Protein AF-A0A8H3IZS5-F1 (afdb_monomer_lite)

Structure (mmCIF, N/CA/C/O backbone):
data_AF-A0A8H3IZS5-F1
#
_entry.id   AF-A0A8H3IZS5-F1
#
loop_
_atom_site.group_PDB
_atom_site.id
_atom_site.type_symbol
_atom_site.label_atom_id
_atom_site.label_alt_id
_atom_site.label_comp_id
_atom_site.label_asym_id
_atom_site.label_entity_id
_atom_site.label_seq_id
_atom_site.pdbx_PDB_ins_code
_atom_site.Cartn_x
_atom_site.Cartn_y
_atom_site.Cartn_z
_atom_site.occupancy
_atom_site.B_iso_or_equiv
_atom_site.auth_seq_id
_atom_site.auth_comp_id
_atom_site.auth_asym_id
_atom_site.auth_atom_id
_atom_site.pdbx_PDB_model_num
ATOM 1 N N . MET A 1 1 ? 15.977 13.766 -10.574 1.00 56.75 1 MET A N 1
ATOM 2 C CA . MET A 1 1 ? 14.558 13.463 -10.943 1.00 56.75 1 MET A CA 1
ATOM 3 C C . MET A 1 1 ? 14.227 11.991 -10.712 1.00 56.75 1 MET A C 1
ATOM 5 O O . MET A 1 1 ? 13.197 11.716 -10.112 1.00 56.75 1 MET A O 1
ATOM 9 N N . ALA A 1 2 ? 15.115 11.061 -11.092 1.00 58.19 2 ALA A N 1
ATOM 10 C CA . ALA A 1 2 ? 15.091 9.678 -10.598 1.00 58.19 2 ALA A CA 1
ATOM 11 C C . ALA A 1 2 ? 15.095 9.604 -9.055 1.00 58.19 2 ALA A C 1
ATOM 13 O O . ALA A 1 2 ? 14.408 8.770 -8.477 1.00 58.19 2 ALA A O 1
ATOM 14 N N . ASP A 1 3 ? 15.764 10.554 -8.397 1.00 68.06 3 ASP A N 1
ATOM 15 C CA . ASP A 1 3 ? 15.837 10.663 -6.931 1.00 68.06 3 ASP A CA 1
ATOM 16 C C . ASP A 1 3 ? 14.458 10.809 -6.280 1.00 68.06 3 ASP A C 1
ATOM 18 O O . ASP A 1 3 ? 14.185 10.193 -5.257 1.00 68.06 3 ASP A O 1
ATOM 22 N N . ASN A 1 4 ? 13.543 11.555 -6.906 1.00 68.31 4 ASN A N 1
ATOM 23 C CA . ASN A 1 4 ? 12.194 11.740 -6.370 1.00 68.31 4 ASN A CA 1
ATOM 24 C C . ASN A 1 4 ? 11.413 10.419 -6.390 1.00 68.31 4 ASN A C 1
ATOM 26 O O . ASN A 1 4 ? 10.733 10.088 -5.428 1.00 68.31 4 ASN A O 1
ATOM 30 N N . VAL A 1 5 ? 11.556 9.634 -7.459 1.00 66.38 5 VAL A N 1
ATOM 31 C CA . VAL A 1 5 ? 10.905 8.322 -7.622 1.00 66.38 5 VAL A CA 1
ATOM 32 C C . VAL A 1 5 ? 11.430 7.321 -6.601 1.00 66.38 5 VAL A C 1
ATOM 34 O O . VAL A 1 5 ? 10.656 6.567 -6.008 1.00 66.38 5 VAL A O 1
ATOM 37 N N . ILE A 1 6 ? 12.744 7.335 -6.375 1.00 72.69 6 ILE A N 1
ATOM 38 C CA . ILE A 1 6 ? 13.396 6.502 -5.364 1.00 72.69 6 ILE A CA 1
ATOM 39 C C . ILE A 1 6 ? 12.879 6.892 -3.974 1.00 72.69 6 ILE A C 1
ATOM 41 O O . ILE A 1 6 ? 12.437 6.019 -3.228 1.00 72.69 6 ILE A O 1
ATOM 45 N N . ASN A 1 7 ? 12.813 8.190 -3.666 1.00 75.38 7 ASN A N 1
ATOM 46 C CA . ASN A 1 7 ? 12.296 8.689 -2.390 1.00 75.38 7 ASN A CA 1
ATOM 47 C C . ASN A 1 7 ? 10.829 8.289 -2.151 1.00 75.38 7 ASN A C 1
ATOM 49 O O . ASN A 1 7 ? 10.497 7.816 -1.064 1.00 75.38 7 ASN A O 1
ATOM 53 N N . PHE A 1 8 ? 9.958 8.402 -3.161 1.00 69.69 8 PHE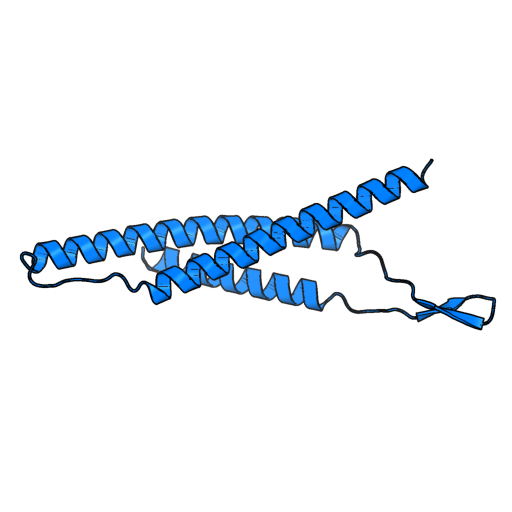 A N 1
ATOM 54 C CA . PHE A 1 8 ? 8.564 7.953 -3.049 1.00 69.69 8 PHE A CA 1
ATOM 55 C C . PHE A 1 8 ? 8.454 6.438 -2.851 1.00 69.69 8 PHE A C 1
ATOM 57 O O . PHE A 1 8 ? 7.646 5.980 -2.047 1.00 69.69 8 PHE A O 1
ATOM 64 N N . SER A 1 9 ? 9.284 5.652 -3.536 1.00 70.44 9 SER A N 1
ATOM 65 C CA . SER A 1 9 ? 9.273 4.187 -3.420 1.00 70.44 9 SER A CA 1
ATOM 66 C C . SER A 1 9 ? 9.723 3.722 -2.033 1.00 70.44 9 SER A C 1
ATOM 68 O O . SER A 1 9 ? 9.101 2.839 -1.445 1.00 70.44 9 SER A O 1
ATOM 70 N N . ILE A 1 10 ? 10.748 4.366 -1.467 1.00 77.31 10 ILE A N 1
ATOM 71 C CA . ILE A 1 10 ? 11.203 4.109 -0.094 1.00 77.31 10 ILE A CA 1
ATOM 72 C C . ILE A 1 10 ? 10.109 4.483 0.913 1.00 77.31 10 ILE A C 1
ATOM 74 O O . ILE A 1 10 ? 9.842 3.710 1.832 1.00 77.31 10 ILE A O 1
ATOM 78 N N . ALA A 1 11 ? 9.433 5.621 0.723 1.00 74.00 11 ALA A N 1
ATOM 79 C CA . ALA A 1 11 ? 8.330 6.034 1.587 1.00 74.00 11 ALA A CA 1
ATOM 80 C C . ALA A 1 11 ? 7.169 5.024 1.570 1.00 74.00 11 ALA A C 1
ATOM 82 O O . ALA A 1 11 ? 6.645 4.686 2.627 1.00 74.00 11 ALA A O 1
ATOM 83 N N . VAL A 1 12 ? 6.804 4.488 0.400 1.00 71.12 12 VAL A N 1
ATOM 84 C CA . VAL A 1 12 ? 5.763 3.451 0.275 1.00 71.12 12 VAL A CA 1
ATOM 85 C C . VAL A 1 12 ? 6.156 2.175 1.019 1.00 71.12 12 VAL A C 1
ATOM 87 O O . VAL A 1 12 ? 5.342 1.642 1.769 1.00 71.12 12 VAL A O 1
ATOM 90 N N . ILE A 1 13 ? 7.400 1.708 0.864 1.00 76.88 13 ILE A N 1
ATOM 91 C CA . ILE A 1 13 ? 7.902 0.520 1.574 1.00 76.88 13 ILE A CA 1
ATOM 92 C C . ILE A 1 13 ? 7.892 0.757 3.091 1.00 76.88 13 ILE A C 1
ATOM 94 O O . ILE A 1 13 ? 7.440 -0.106 3.843 1.00 76.88 13 ILE A O 1
ATOM 98 N N . ALA A 1 14 ? 8.329 1.935 3.544 1.00 78.00 14 ALA A N 1
ATOM 99 C CA . ALA A 1 14 ? 8.312 2.304 4.956 1.00 78.00 14 ALA A CA 1
ATOM 100 C C . ALA A 1 14 ? 6.881 2.354 5.520 1.00 78.00 14 ALA A C 1
ATOM 102 O O . ALA A 1 14 ? 6.624 1.778 6.575 1.00 78.00 14 ALA A O 1
ATOM 103 N N . LEU A 1 15 ? 5.931 2.974 4.810 1.00 69.62 15 LEU A N 1
ATOM 104 C CA . LEU A 1 15 ? 4.527 3.013 5.231 1.00 69.62 15 LEU A CA 1
ATOM 105 C C . LEU A 1 15 ? 3.876 1.625 5.217 1.00 69.62 15 LEU A C 1
ATOM 107 O O . LEU A 1 15 ? 3.093 1.321 6.116 1.00 69.62 15 LEU A O 1
ATOM 111 N N . ALA A 1 16 ? 4.188 0.775 4.236 1.00 74.56 16 ALA A N 1
ATOM 112 C CA . ALA A 1 16 ? 3.701 -0.602 4.195 1.00 74.56 16 ALA A CA 1
ATOM 113 C C . ALA A 1 16 ? 4.222 -1.404 5.394 1.00 74.56 16 ALA A C 1
ATOM 115 O O . ALA A 1 16 ? 3.443 -2.068 6.075 1.00 74.56 16 ALA A O 1
ATOM 116 N N . PHE A 1 17 ? 5.511 -1.271 5.716 1.00 77.69 17 PHE A N 1
ATOM 117 C CA . PHE A 1 17 ? 6.100 -1.898 6.895 1.00 77.69 17 PHE A CA 1
ATOM 118 C C . PHE A 1 17 ? 5.464 -1.386 8.193 1.00 77.69 17 PHE A C 1
ATOM 120 O O . PHE A 1 17 ? 5.081 -2.188 9.038 1.00 77.69 17 PHE A O 1
ATOM 127 N N . ILE A 1 18 ? 5.256 -0.072 8.327 1.00 75.31 18 ILE A N 1
ATOM 128 C CA . ILE A 1 18 ? 4.548 0.523 9.471 1.00 75.31 18 ILE A CA 1
ATOM 129 C C . ILE A 1 18 ? 3.113 -0.008 9.567 1.00 75.31 18 ILE A C 1
ATOM 131 O O . ILE A 1 18 ? 2.658 -0.326 10.659 1.00 75.31 18 ILE A O 1
ATOM 135 N N . THR A 1 19 ? 2.411 -0.157 8.442 1.00 69.38 19 THR A N 1
ATOM 136 C CA . THR A 1 19 ? 1.044 -0.703 8.403 1.00 69.38 19 THR A CA 1
ATOM 137 C C . THR A 1 19 ? 1.022 -2.160 8.862 1.00 69.38 19 THR A C 1
ATOM 139 O O . THR A 1 19 ? 0.164 -2.530 9.658 1.00 69.38 19 THR A O 1
ATOM 142 N N . ILE A 1 20 ? 1.995 -2.971 8.433 1.00 71.94 20 ILE A N 1
ATOM 143 C CA . ILE A 1 20 ? 2.167 -4.353 8.901 1.00 71.94 20 ILE A CA 1
ATOM 144 C C . ILE A 1 20 ? 2.505 -4.383 10.393 1.00 71.94 20 ILE A C 1
ATOM 146 O O . ILE A 1 20 ? 1.947 -5.202 11.110 1.00 71.94 20 ILE A O 1
ATOM 150 N N . LEU A 1 21 ? 3.367 -3.489 10.884 1.00 73.00 21 LEU A N 1
ATOM 151 C CA . LEU A 1 21 ? 3.687 -3.389 12.310 1.00 73.00 21 LEU A CA 1
ATOM 152 C C . LEU A 1 21 ? 2.480 -2.960 13.145 1.00 73.00 21 LEU A C 1
ATOM 154 O O . LEU A 1 21 ? 2.258 -3.530 14.205 1.00 73.00 21 LEU A O 1
ATOM 158 N N . LEU A 1 22 ? 1.675 -2.006 12.672 1.00 64.56 22 LEU A N 1
ATOM 159 C CA . LEU A 1 22 ? 0.401 -1.629 13.291 1.00 64.56 22 LEU A CA 1
ATOM 160 C C . LEU A 1 22 ? -0.554 -2.825 13.325 1.00 64.56 22 LEU A C 1
ATOM 162 O O . LEU A 1 22 ? -1.130 -3.107 14.369 1.00 64.56 22 LEU A O 1
ATOM 166 N N . LEU A 1 23 ? -0.657 -3.563 12.213 1.00 64.12 23 LEU A N 1
ATOM 167 C CA . LEU A 1 23 ? -1.453 -4.787 12.116 1.00 64.12 23 LEU A CA 1
ATOM 168 C C . LEU A 1 23 ? -0.939 -5.902 13.050 1.00 64.12 23 LEU A C 1
ATOM 170 O O . LEU A 1 23 ? -1.727 -6.620 13.654 1.00 64.12 23 LEU A O 1
ATOM 174 N N . ALA A 1 24 ? 0.377 -6.022 13.211 1.00 67.56 24 ALA A N 1
ATOM 175 C CA . ALA A 1 24 ? 1.023 -6.964 14.124 1.00 67.56 24 ALA A CA 1
ATOM 176 C C . ALA A 1 24 ? 0.949 -6.515 15.593 1.00 67.56 24 ALA A C 1
ATOM 178 O O . ALA A 1 24 ? 1.004 -7.353 16.487 1.00 67.56 24 ALA A O 1
ATOM 179 N N . THR A 1 25 ? 0.777 -5.211 15.842 1.00 61.72 25 THR A N 1
ATOM 180 C CA . THR A 1 25 ? 0.495 -4.623 17.165 1.00 61.72 25 THR A CA 1
ATOM 181 C C . THR A 1 25 ? -0.979 -4.792 17.554 1.00 61.72 25 THR A C 1
ATOM 183 O O . THR A 1 25 ? -1.399 -4.305 18.598 1.00 61.72 25 THR A O 1
ATOM 186 N N . PHE A 1 26 ? -1.758 -5.561 16.785 1.00 57.31 26 PHE A N 1
ATOM 187 C CA . PHE A 1 26 ? -2.978 -6.191 17.284 1.00 57.31 26 PHE A CA 1
ATOM 188 C C . PHE A 1 26 ? -2.722 -7.621 17.821 1.00 57.31 26 PHE A C 1
ATOM 190 O O . PHE A 1 26 ? -3.299 -8.572 17.286 1.00 57.31 26 PHE A O 1
ATOM 197 N N . PRO A 1 27 ? -1.929 -7.847 18.892 1.00 52.69 27 PRO A N 1
ATOM 198 C CA . PRO A 1 27 ? -2.290 -8.848 19.876 1.00 52.69 27 PRO A CA 1
ATOM 199 C C . PRO A 1 27 ? 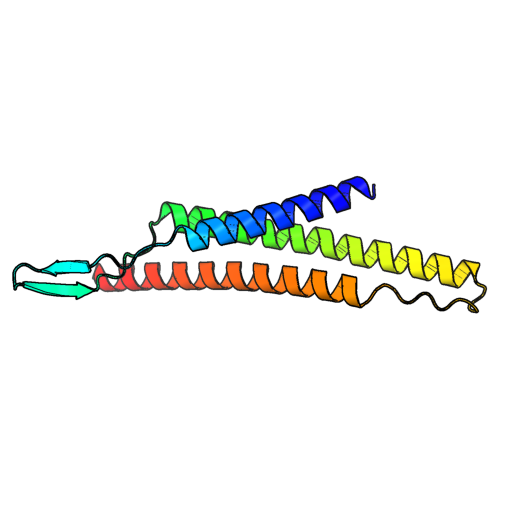-3.224 -8.179 20.915 1.00 52.69 27 PRO A C 1
ATOM 201 O O . PRO A 1 27 ? -3.146 -6.988 21.179 1.00 52.69 27 PRO A O 1
ATOM 204 N N . GLY A 1 28 ? -4.149 -8.866 21.554 1.00 46.56 28 GLY A N 1
ATOM 205 C CA . GLY A 1 28 ? -4.240 -10.296 21.688 1.00 46.56 28 GLY A CA 1
ATOM 206 C C . GLY A 1 28 ? -5.662 -10.709 21.990 1.00 46.56 28 GLY A C 1
ATOM 207 O O . GLY A 1 28 ? -6.530 -9.911 22.333 1.00 46.56 28 GLY A O 1
ATOM 208 N N . TRP A 1 29 ? -5.864 -12.001 21.836 1.00 45.62 29 TRP A N 1
ATOM 209 C CA . TRP A 1 29 ? -6.944 -12.716 22.470 1.00 45.62 29 TRP A CA 1
ATOM 210 C C . TRP A 1 29 ? -6.707 -12.500 23.968 1.00 45.62 29 TRP A C 1
ATOM 212 O O . TRP A 1 29 ? -5.648 -12.876 24.473 1.00 45.62 29 TRP A O 1
ATOM 222 N N . HIS A 1 30 ? -7.576 -11.740 24.631 1.00 49.28 30 HIS A N 1
ATOM 223 C CA . HIS A 1 30 ? -7.524 -11.597 26.080 1.00 49.28 30 HIS A CA 1
ATOM 224 C C . HIS A 1 30 ? -8.631 -12.491 26.621 1.00 49.28 30 HIS A C 1
ATOM 226 O O . HIS A 1 30 ? -9.812 -12.232 26.398 1.00 49.28 30 HIS A O 1
ATOM 232 N N . GLU A 1 31 ? -8.231 -13.595 27.241 1.00 46.03 31 GLU A N 1
ATOM 233 C CA . GLU A 1 31 ? -9.134 -14.406 28.046 1.00 46.03 31 GLU A CA 1
ATOM 234 C C . GLU A 1 31 ? -9.449 -13.594 29.305 1.00 46.03 31 GLU A C 1
ATOM 236 O O . GLU A 1 31 ? -8.559 -13.326 30.113 1.00 46.03 31 GLU A O 1
ATOM 241 N N . GLU A 1 32 ? -10.700 -13.160 29.458 1.00 48.66 32 GLU A N 1
ATOM 242 C CA . GLU A 1 32 ? -11.195 -12.691 30.749 1.00 48.66 32 GLU A CA 1
ATOM 243 C C . GLU A 1 32 ? -12.093 -13.774 31.349 1.00 48.66 32 GLU A C 1
ATOM 245 O O . GLU A 1 32 ? -12.985 -14.327 30.698 1.00 48.66 32 GLU A O 1
ATOM 250 N N . GLN A 1 33 ? -11.830 -14.103 32.612 1.00 45.38 33 GLN A N 1
ATOM 251 C CA . GLN A 1 33 ? -12.606 -15.078 33.362 1.00 45.38 33 GLN A CA 1
ATOM 252 C C . GLN A 1 33 ? -13.891 -14.406 33.863 1.00 45.38 33 GLN A C 1
ATOM 254 O O . GLN A 1 33 ? -13.837 -13.440 34.622 1.00 45.38 33 GLN A O 1
ATOM 259 N N . ASN A 1 34 ? -15.052 -14.900 33.429 1.00 47.44 34 ASN A N 1
ATOM 260 C CA . ASN A 1 34 ? -16.351 -14.405 33.893 1.00 47.44 34 ASN A CA 1
ATOM 261 C C . ASN A 1 34 ? -16.589 -14.797 35.370 1.00 47.44 34 ASN A C 1
ATOM 263 O O . ASN A 1 34 ? -16.048 -15.799 35.840 1.00 47.44 34 ASN A O 1
ATOM 267 N N . ASP A 1 35 ? -17.486 -14.098 36.073 1.00 52.94 35 ASP A N 1
ATOM 268 C CA . ASP A 1 35 ? -17.899 -14.350 37.473 1.00 52.94 35 ASP A CA 1
ATOM 269 C C . ASP A 1 35 ? -18.435 -15.781 37.726 1.00 52.94 35 ASP A C 1
ATOM 271 O O . ASP A 1 35 ? -18.590 -16.212 38.866 1.00 52.94 35 ASP A O 1
ATOM 275 N N . SER A 1 36 ? -18.717 -16.547 36.664 1.00 54.16 36 SER A N 1
ATOM 276 C CA . SER A 1 36 ? -19.117 -17.965 36.714 1.00 54.16 36 SER A CA 1
ATOM 277 C C . SER A 1 36 ? -17.956 -18.961 36.543 1.00 54.16 36 SER A C 1
ATOM 279 O O . SER A 1 36 ? -18.198 -20.165 36.479 1.00 54.16 36 SER A O 1
ATOM 281 N N . GLY A 1 37 ? -16.707 -18.492 36.451 1.00 52.84 37 GLY A N 1
ATOM 282 C CA . GLY A 1 37 ? -15.522 -19.342 36.281 1.00 52.84 37 GLY A CA 1
ATOM 283 C C . GLY A 1 37 ? -15.364 -19.960 34.886 1.00 52.84 37 GLY A C 1
ATOM 284 O O . GLY A 1 37 ? -14.561 -20.874 34.723 1.00 52.84 37 GLY A O 1
ATOM 285 N N . SER A 1 38 ? -16.120 -19.492 33.885 1.00 49.88 38 SER A N 1
ATOM 286 C CA . SER A 1 38 ? -15.930 -19.880 32.483 1.00 49.88 38 SER A CA 1
ATOM 287 C C . SER A 1 38 ? -15.025 -18.876 31.778 1.00 49.88 38 SER A C 1
ATOM 289 O O . SER A 1 38 ? -15.311 -17.674 31.822 1.00 49.88 38 SER A O 1
ATOM 291 N N . ASP A 1 39 ? -14.000 -19.366 31.086 1.00 48.00 39 ASP A N 1
ATOM 292 C CA . ASP A 1 39 ? -13.170 -18.547 30.205 1.00 48.00 39 ASP A CA 1
ATOM 293 C C . ASP A 1 39 ? -14.042 -18.043 29.051 1.00 48.00 39 ASP A C 1
ATOM 295 O O . ASP A 1 39 ? -14.559 -18.826 28.248 1.00 48.00 39 ASP A O 1
ATOM 299 N N . VAL A 1 40 ? -14.284 -16.731 29.016 1.00 54.38 40 VAL A N 1
ATOM 300 C CA . VAL A 1 40 ? -14.995 -16.096 27.910 1.00 54.38 40 VAL A CA 1
ATOM 301 C C . VAL A 1 40 ? -13.945 -15.454 27.023 1.00 54.38 40 VAL A C 1
ATOM 303 O O . VAL A 1 40 ? -13.208 -14.557 27.424 1.00 54.38 40 VAL A O 1
ATOM 306 N N . GLU A 1 41 ? -13.876 -15.940 25.792 1.00 51.25 41 GLU A N 1
ATOM 307 C CA . GLU A 1 41 ? -12.992 -15.411 24.767 1.00 51.25 41 GLU A CA 1
ATOM 308 C C . GLU A 1 41 ? -13.538 -14.065 24.274 1.00 51.25 41 GLU A C 1
ATOM 310 O O . GLU A 1 41 ? -14.388 -13.990 23.381 1.00 51.25 41 GLU A O 1
ATOM 315 N N . ILE A 1 42 ? -13.085 -12.973 24.890 1.00 53.69 42 ILE A N 1
ATOM 316 C CA . ILE A 1 42 ? -13.472 -11.627 24.475 1.00 53.69 42 ILE A CA 1
ATOM 317 C C . ILE A 1 42 ? -12.493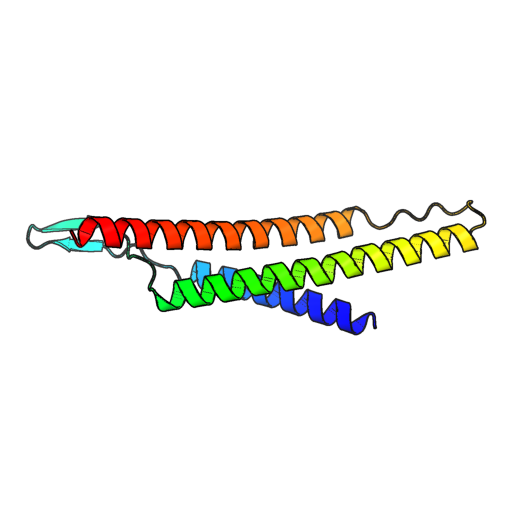 -11.188 23.394 1.00 53.69 42 ILE A C 1
ATOM 319 O O . ILE A 1 42 ? -11.332 -10.883 23.651 1.00 53.69 42 ILE A O 1
ATOM 323 N N . LYS A 1 43 ? -12.965 -11.145 22.148 1.00 53.56 43 LYS A N 1
ATOM 324 C CA . LYS A 1 43 ? -12.209 -10.562 21.039 1.00 53.56 43 LYS A CA 1
ATOM 325 C C . LYS A 1 43 ? -12.212 -9.037 21.221 1.00 53.56 43 LYS A C 1
ATOM 327 O O . LYS A 1 43 ? -13.269 -8.433 21.026 1.00 53.56 43 LYS A O 1
ATOM 332 N N . PRO A 1 44 ? -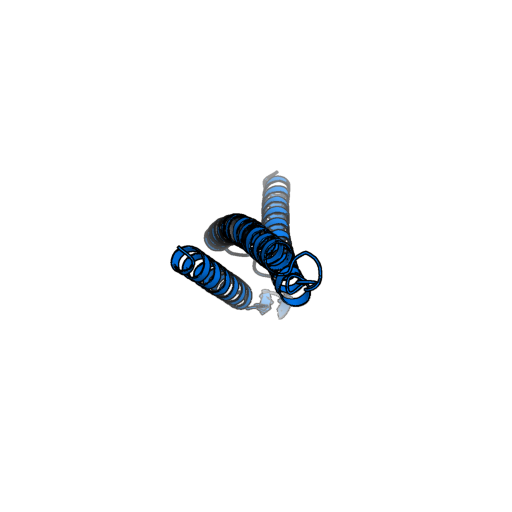11.094 -8.389 21.603 1.00 55.44 44 PRO A N 1
ATOM 333 C CA . PRO A 1 44 ? -11.112 -6.954 21.840 1.00 55.44 44 PRO A CA 1
ATOM 334 C C . PRO A 1 44 ? -11.426 -6.236 20.529 1.00 55.44 44 PRO A C 1
ATOM 336 O O . PRO A 1 44 ? -10.766 -6.448 19.507 1.00 55.44 44 PRO A O 1
ATOM 339 N N . PHE A 1 45 ? -12.452 -5.385 20.548 1.00 52.38 45 PHE A N 1
ATOM 340 C CA . PHE A 1 45 ? -12.703 -4.493 19.426 1.00 52.38 45 PHE A CA 1
ATOM 341 C C . PHE A 1 45 ? -11.500 -3.557 19.272 1.00 52.38 45 PHE A C 1
ATOM 343 O O . PHE A 1 45 ? -11.039 -2.983 20.264 1.00 52.38 45 PHE A O 1
ATOM 350 N N . PRO A 1 46 ? -10.965 -3.402 18.049 1.00 55.53 46 PRO A N 1
ATOM 351 C CA . PRO A 1 46 ? -9.809 -2.554 17.826 1.00 55.53 46 PRO A CA 1
ATOM 352 C C . PRO A 1 46 ? -10.102 -1.128 18.314 1.00 55.53 46 PRO A C 1
ATOM 354 O O . PRO A 1 46 ? -11.188 -0.584 18.104 1.00 55.53 46 PRO A O 1
ATOM 357 N N . SER A 1 47 ? -9.148 -0.521 19.020 1.00 58.19 47 SER A N 1
ATOM 358 C CA . SER A 1 47 ? -9.343 0.792 19.633 1.00 58.19 47 SER A CA 1
ATOM 359 C C . SER A 1 47 ? -9.629 1.850 18.558 1.00 58.19 47 SER A C 1
ATOM 361 O O . SER A 1 47 ? -8.882 2.004 17.588 1.00 58.19 47 SER A O 1
ATOM 363 N N . ARG A 1 48 ? -10.730 2.604 18.726 1.00 66.38 48 ARG A N 1
ATOM 364 C CA . ARG A 1 48 ? -11.225 3.603 17.753 1.00 66.38 48 ARG A CA 1
ATOM 365 C C . ARG A 1 48 ? -10.132 4.522 17.162 1.00 66.38 48 ARG A C 1
ATOM 367 O O . ARG A 1 48 ? -10.117 4.668 15.940 1.00 66.38 48 ARG A O 1
ATOM 374 N N . PRO A 1 49 ? -9.196 5.113 17.939 1.00 68.44 49 PRO A N 1
ATOM 375 C CA . PRO A 1 49 ? -8.157 5.975 17.364 1.00 68.44 49 PRO A CA 1
ATOM 376 C C . PRO A 1 49 ? -7.148 5.216 16.490 1.00 68.44 49 PRO A C 1
ATOM 378 O O . PRO A 1 49 ? -6.694 5.753 15.481 1.00 68.44 49 PRO A O 1
ATOM 381 N N . VAL A 1 50 ? -6.830 3.962 16.822 1.00 68.12 50 VAL A N 1
ATOM 382 C CA . VAL A 1 50 ? -5.867 3.153 16.061 1.00 68.12 50 VAL A CA 1
ATOM 383 C C . VAL A 1 50 ? -6.438 2.775 14.696 1.00 68.12 50 VAL A C 1
ATOM 385 O O . VAL A 1 50 ? -5.727 2.876 13.699 1.00 68.12 50 VAL A O 1
ATOM 388 N N . ILE A 1 51 ? -7.731 2.437 14.616 1.00 70.75 51 ILE A N 1
ATOM 389 C CA . ILE A 1 51 ? -8.396 2.144 13.333 1.00 70.75 51 ILE A CA 1
ATOM 390 C C . ILE A 1 51 ? -8.373 3.365 12.411 1.00 70.75 51 ILE A C 1
ATOM 392 O O . ILE A 1 51 ? -8.065 3.235 11.229 1.00 70.75 51 ILE A O 1
ATOM 396 N N . VAL A 1 52 ? -8.671 4.555 12.940 1.00 74.19 52 VAL A N 1
ATOM 397 C CA . VAL A 1 52 ? -8.700 5.792 12.144 1.00 74.19 52 VAL A CA 1
ATOM 398 C C . VAL A 1 52 ? -7.304 6.136 11.618 1.00 74.19 52 VAL A C 1
ATOM 400 O O . VAL A 1 52 ? -7.157 6.462 10.439 1.00 74.19 52 VAL A O 1
ATOM 403 N N . ILE A 1 53 ? -6.269 6.007 12.454 1.00 76.88 53 ILE A N 1
ATOM 404 C CA . ILE A 1 53 ? -4.878 6.254 12.046 1.00 76.88 53 ILE A CA 1
ATOM 405 C C . ILE A 1 53 ? -4.419 5.213 11.016 1.00 76.88 53 ILE A C 1
ATOM 407 O O . ILE A 1 53 ? -3.842 5.585 9.995 1.00 76.88 53 ILE A O 1
ATOM 411 N N . ALA A 1 54 ? -4.712 3.927 11.229 1.00 74.94 54 ALA A N 1
ATOM 412 C CA . ALA A 1 54 ? -4.372 2.859 10.287 1.00 74.94 54 ALA A CA 1
ATOM 413 C C . ALA A 1 54 ? -5.101 3.021 8.940 1.00 74.94 54 ALA A C 1
ATOM 415 O O . ALA A 1 54 ? -4.514 2.805 7.876 1.00 74.94 54 ALA A O 1
ATOM 416 N N . MET A 1 55 ? -6.361 3.462 8.960 1.00 77.69 55 MET A N 1
ATOM 417 C CA . MET A 1 55 ? -7.131 3.764 7.753 1.00 77.69 55 MET A CA 1
ATOM 418 C C . MET A 1 55 ? -6.533 4.950 6.986 1.00 77.69 55 MET A C 1
ATOM 420 O O . MET A 1 55 ? -6.334 4.863 5.774 1.00 77.69 55 MET A O 1
ATOM 424 N N . ALA A 1 56 ? -6.196 6.041 7.678 1.00 79.19 56 ALA A N 1
ATOM 425 C CA . ALA A 1 56 ? -5.572 7.205 7.054 1.00 79.19 56 ALA A CA 1
ATOM 426 C C . ALA A 1 56 ? -4.191 6.860 6.469 1.00 79.19 56 ALA A C 1
ATOM 428 O O . ALA A 1 56 ? -3.896 7.210 5.324 1.00 79.19 56 ALA A O 1
ATOM 429 N N . ALA A 1 57 ? -3.371 6.118 7.220 1.00 75.38 57 ALA A N 1
ATOM 430 C CA . ALA A 1 57 ? -2.038 5.700 6.797 1.00 75.38 57 ALA A CA 1
ATOM 431 C C . ALA A 1 57 ? -2.079 4.764 5.579 1.00 75.38 57 ALA A C 1
ATOM 433 O O . ALA A 1 57 ? -1.355 4.996 4.611 1.00 75.38 57 ALA A O 1
ATOM 434 N N . SER A 1 58 ? -2.950 3.749 5.584 1.00 77.44 58 SER A N 1
ATOM 435 C CA . SER A 1 58 ? -3.097 2.812 4.458 1.00 77.44 58 SER A CA 1
ATOM 436 C C . SER A 1 58 ? -3.648 3.490 3.199 1.00 77.44 58 SER A C 1
ATOM 438 O O . SER A 1 58 ? -3.171 3.220 2.094 1.00 77.44 58 SER A O 1
ATOM 440 N N . THR A 1 59 ? -4.584 4.431 3.352 1.00 79.81 59 THR A N 1
ATOM 441 C CA . THR A 1 59 ? -5.123 5.221 2.234 1.00 79.81 59 THR A CA 1
ATOM 442 C C . THR A 1 59 ? -4.045 6.108 1.612 1.00 79.81 59 THR A C 1
ATOM 444 O O . THR A 1 59 ? -3.865 6.107 0.392 1.00 79.81 59 THR A O 1
ATOM 447 N N . LEU A 1 60 ? -3.279 6.823 2.441 1.00 82.69 60 LEU A N 1
ATOM 448 C CA . LEU A 1 60 ? -2.184 7.672 1.974 1.00 82.69 60 LEU A CA 1
ATOM 449 C C . LEU A 1 60 ? -1.076 6.846 1.304 1.00 82.69 60 LEU A C 1
ATOM 451 O O . LEU A 1 60 ? -0.586 7.218 0.237 1.00 82.69 60 LEU A O 1
ATOM 455 N N . ALA A 1 61 ? -0.718 5.700 1.889 1.00 74.75 61 ALA A N 1
ATOM 456 C CA . ALA A 1 61 ? 0.253 4.775 1.315 1.00 74.75 61 ALA A CA 1
ATOM 457 C C . ALA A 1 61 ? -0.185 4.270 -0.068 1.00 74.75 61 ALA A C 1
ATOM 459 O O . ALA A 1 61 ? 0.624 4.251 -0.995 1.00 74.75 61 ALA A O 1
ATOM 460 N N . SER A 1 62 ? -1.466 3.918 -0.227 1.00 77.06 62 SER A N 1
ATOM 461 C CA . SER A 1 62 ? -2.040 3.490 -1.508 1.00 77.06 62 SER A CA 1
ATOM 462 C C . SER A 1 62 ? -1.973 4.596 -2.570 1.00 77.06 62 SER A C 1
ATOM 464 O O . SER A 1 62 ? -1.520 4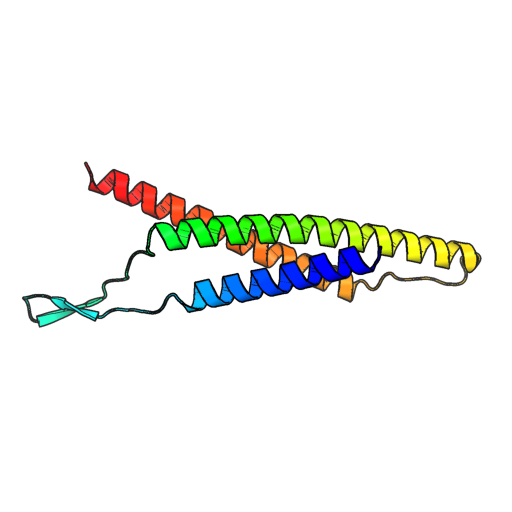.355 -3.691 1.00 77.06 62 SER A O 1
ATOM 466 N N . MET A 1 63 ? -2.324 5.838 -2.215 1.00 84.12 63 MET A N 1
ATOM 467 C CA . MET A 1 63 ? -2.228 6.982 -3.134 1.00 84.12 63 MET A CA 1
ATOM 468 C C . MET A 1 63 ? -0.789 7.244 -3.593 1.00 84.12 63 MET A C 1
ATOM 470 O O . MET A 1 63 ? -0.538 7.425 -4.786 1.00 84.12 63 MET A O 1
ATOM 474 N N . LEU A 1 64 ? 0.170 7.235 -2.665 1.00 80.44 64 LEU A N 1
ATOM 475 C CA . LEU A 1 64 ? 1.584 7.435 -2.991 1.00 80.44 64 LEU A CA 1
ATOM 476 C C . LEU A 1 64 ? 2.139 6.289 -3.848 1.00 80.44 64 LEU A C 1
ATOM 478 O O . LEU A 1 64 ? 2.905 6.538 -4.781 1.00 80.44 64 LEU A O 1
ATOM 482 N N . ALA A 1 65 ? 1.716 5.051 -3.581 1.00 79.31 65 ALA A N 1
ATOM 483 C CA . ALA A 1 65 ? 2.067 3.892 -4.394 1.00 79.31 65 ALA A CA 1
ATOM 484 C C . ALA A 1 65 ? 1.541 4.025 -5.832 1.00 79.31 65 ALA A C 1
ATOM 486 O O . ALA A 1 65 ? 2.292 3.766 -6.774 1.00 79.31 65 ALA A O 1
ATOM 487 N N . LEU A 1 66 ? 0.307 4.510 -6.015 1.00 81.62 66 LEU A N 1
ATOM 488 C CA . LEU A 1 66 ? -0.261 4.776 -7.340 1.00 81.62 66 LEU A CA 1
ATOM 489 C C . LEU A 1 66 ? 0.575 5.809 -8.113 1.00 81.62 66 LEU A C 1
ATOM 491 O O . LEU A 1 66 ? 0.960 5.564 -9.256 1.00 81.62 66 LEU A O 1
ATOM 495 N N . VAL A 1 67 ? 0.890 6.947 -7.485 1.00 84.38 67 VAL A N 1
ATOM 496 C CA . VAL A 1 67 ? 1.678 8.023 -8.113 1.00 84.38 67 VAL A CA 1
ATOM 497 C C . VAL A 1 67 ? 3.078 7.534 -8.486 1.00 84.38 67 VAL A C 1
ATOM 499 O O . VAL A 1 67 ? 3.536 7.763 -9.608 1.00 84.38 67 VAL A O 1
ATOM 502 N N . SER A 1 68 ? 3.742 6.821 -7.574 1.00 78.56 68 SER A N 1
ATOM 503 C CA . SER A 1 68 ? 5.075 6.266 -7.816 1.00 78.56 68 SER A CA 1
ATOM 504 C C . SER A 1 68 ? 5.063 5.276 -8.987 1.00 78.56 68 SER A C 1
ATOM 506 O O . SER A 1 68 ? 5.900 5.371 -9.887 1.00 78.56 68 SER A O 1
ATOM 508 N N . MET A 1 69 ? 4.066 4.387 -9.049 1.00 79.25 69 MET A N 1
ATOM 509 C CA . MET A 1 69 ? 3.961 3.381 -10.108 1.00 79.25 69 MET A CA 1
ATOM 510 C C . MET A 1 69 ? 3.634 3.986 -11.478 1.00 79.25 69 MET A C 1
ATOM 512 O O . MET A 1 69 ? 4.223 3.594 -12.487 1.00 79.25 69 MET A O 1
ATOM 516 N N . MET A 1 70 ? 2.739 4.978 -11.528 1.00 83.25 70 MET A N 1
ATOM 517 C CA . MET A 1 70 ? 2.435 5.714 -12.763 1.00 83.25 70 MET A CA 1
ATOM 518 C C . MET A 1 70 ? 3.679 6.387 -13.339 1.00 83.25 70 MET A C 1
ATOM 520 O O . MET A 1 70 ? 3.902 6.380 -14.557 1.00 83.25 70 MET A O 1
ATOM 524 N N . TRP A 1 71 ? 4.531 6.909 -12.460 1.00 82.62 71 TRP A N 1
ATOM 525 C CA . TRP A 1 71 ? 5.792 7.485 -12.885 1.00 82.62 71 TRP A CA 1
ATOM 526 C C . TRP A 1 71 ? 6.792 6.426 -13.362 1.00 82.62 71 TRP A C 1
ATOM 528 O O . TRP A 1 71 ? 7.395 6.597 -14.423 1.00 82.62 71 TRP A O 1
ATOM 538 N N . GLN A 1 72 ? 6.945 5.313 -12.638 1.00 77.75 72 GLN A N 1
ATOM 539 C CA . GLN A 1 72 ? 7.816 4.204 -13.051 1.00 77.75 72 GLN A CA 1
ATOM 540 C C . GLN A 1 72 ? 7.403 3.634 -14.414 1.00 77.75 72 GLN A C 1
ATOM 542 O O . GLN A 1 72 ? 8.255 3.437 -15.281 1.00 77.75 72 GLN A O 1
ATOM 547 N N . HIS A 1 73 ? 6.100 3.460 -14.646 1.00 79.31 73 HIS A N 1
ATOM 548 C CA . HIS A 1 73 ? 5.565 3.023 -15.931 1.00 79.31 73 HIS A CA 1
ATOM 549 C C . HIS A 1 73 ? 5.946 3.999 -17.054 1.00 79.31 73 HIS A C 1
ATOM 551 O O . HIS A 1 73 ? 6.544 3.593 -18.048 1.00 79.31 73 HIS A O 1
ATOM 557 N N . THR A 1 74 ? 5.705 5.299 -16.864 1.00 84.56 74 THR A N 1
ATOM 558 C CA . THR A 1 74 ? 5.995 6.328 -17.879 1.00 84.56 74 THR A CA 1
ATOM 559 C C . THR A 1 74 ? 7.491 6.448 -18.183 1.00 84.56 74 THR A C 1
ATOM 561 O O . THR A 1 74 ? 7.887 6.461 -19.349 1.00 84.56 74 THR A O 1
ATOM 564 N N . ALA A 1 75 ? 8.338 6.480 -17.149 1.00 81.00 75 ALA A N 1
ATOM 565 C CA . ALA A 1 75 ? 9.790 6.548 -17.307 1.00 81.00 75 ALA A CA 1
ATOM 566 C C . ALA A 1 75 ? 10.343 5.313 -18.036 1.00 81.00 75 ALA A C 1
ATOM 568 O O . ALA A 1 75 ? 11.209 5.434 -18.903 1.00 81.00 75 ALA A O 1
ATOM 569 N N . SER A 1 76 ? 9.806 4.132 -17.724 1.00 77.25 76 SER A N 1
ATOM 570 C CA . SER A 1 76 ? 10.217 2.881 -18.357 1.00 77.25 76 SER A CA 1
ATOM 571 C C . SER A 1 76 ? 9.818 2.802 -19.838 1.00 77.25 76 SER A C 1
ATOM 573 O O . SER A 1 76 ? 10.632 2.402 -20.670 1.00 77.25 76 SER A O 1
ATOM 575 N N . VAL A 1 77 ? 8.621 3.285 -20.192 1.00 81.75 77 VAL A N 1
ATOM 576 C CA . VAL A 1 77 ? 8.154 3.384 -21.585 1.00 81.75 77 VAL A CA 1
ATOM 577 C C . VAL A 1 77 ? 8.996 4.390 -22.372 1.00 81.75 77 VAL A C 1
ATOM 579 O O . VAL A 1 77 ? 9.399 4.102 -23.501 1.00 81.75 77 VAL A O 1
ATOM 582 N N . ALA A 1 78 ? 9.321 5.543 -21.782 1.00 82.25 78 ALA A N 1
ATOM 583 C CA . ALA A 1 78 ? 10.172 6.548 -22.421 1.00 82.25 78 ALA A CA 1
ATOM 584 C C . ALA A 1 78 ? 11.589 6.012 -22.694 1.00 82.25 78 ALA A C 1
ATOM 586 O O . ALA A 1 78 ? 12.135 6.221 -23.783 1.00 82.25 78 ALA A O 1
ATOM 587 N N . ALA A 1 79 ? 12.166 5.273 -21.742 1.00 79.25 79 ALA A N 1
ATOM 588 C CA . ALA A 1 79 ? 13.469 4.633 -21.903 1.00 79.25 79 ALA A CA 1
ATOM 589 C C . ALA A 1 79 ? 13.451 3.553 -22.998 1.00 79.25 79 ALA A C 1
ATOM 591 O O . ALA A 1 79 ? 14.319 3.566 -23.872 1.00 79.25 79 ALA A O 1
ATOM 592 N N . ALA A 1 80 ? 12.442 2.675 -23.008 1.00 77.50 80 ALA A N 1
ATOM 593 C CA . ALA A 1 80 ? 12.307 1.640 -24.035 1.00 77.50 80 ALA A CA 1
ATOM 594 C C . ALA A 1 80 ? 12.109 2.232 -25.434 1.00 77.50 80 ALA A C 1
ATOM 596 O O . ALA A 1 80 ? 12.765 1.805 -26.382 1.00 77.50 80 ALA A O 1
ATOM 597 N N . THR A 1 81 ? 11.281 3.273 -25.556 1.00 81.25 81 THR A N 1
ATOM 598 C CA . THR A 1 81 ? 11.065 3.982 -26.827 1.00 81.25 81 THR A CA 1
ATOM 599 C C . THR A 1 81 ? 12.358 4.639 -27.315 1.00 81.25 81 THR A C 1
ATOM 601 O O . THR A 1 81 ? 12.707 4.535 -28.487 1.00 81.25 81 THR A O 1
ATOM 604 N N . THR A 1 82 ? 13.127 5.261 -26.415 1.00 80.06 82 THR A N 1
ATOM 605 C CA . THR A 1 82 ? 14.422 5.875 -26.758 1.00 8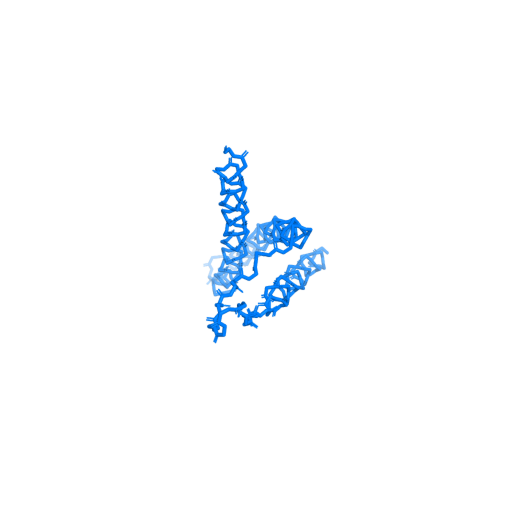0.06 82 THR A CA 1
ATOM 606 C C . THR A 1 82 ? 15.446 4.826 -27.200 1.00 80.06 82 THR A C 1
ATOM 608 O O . THR A 1 82 ? 16.140 5.031 -28.193 1.00 80.06 82 THR A O 1
ATOM 611 N N . ALA A 1 83 ? 15.510 3.677 -26.523 1.00 76.50 83 ALA A N 1
ATOM 612 C CA . ALA A 1 83 ? 16.390 2.570 -26.896 1.00 76.50 83 ALA A CA 1
ATOM 613 C C . ALA A 1 83 ? 16.009 1.945 -28.251 1.00 76.50 83 ALA A C 1
ATOM 615 O O . ALA A 1 83 ? 16.886 1.667 -29.068 1.00 76.50 83 ALA A O 1
ATOM 616 N N . GLN A 1 84 ? 14.712 1.772 -28.519 1.00 79.00 84 GLN A N 1
ATOM 617 C CA . GLN A 1 84 ? 14.212 1.278 -29.807 1.00 79.00 84 GLN A CA 1
ATOM 618 C C . GLN A 1 84 ? 14.517 2.258 -30.948 1.00 79.00 84 GLN A C 1
ATOM 620 O O . GLN A 1 84 ? 14.965 1.835 -32.018 1.00 79.00 84 GLN A O 1
ATOM 625 N N . ASN A 1 85 ? 14.341 3.559 -30.699 1.00 77.38 85 ASN A N 1
ATOM 626 C CA . ASN A 1 85 ? 14.629 4.617 -31.667 1.00 77.38 85 ASN A CA 1
ATOM 627 C C . ASN A 1 85 ? 16.130 4.719 -31.982 1.00 77.38 85 ASN A C 1
ATOM 629 O O . ASN A 1 85 ? 16.499 4.870 -33.143 1.00 77.38 85 ASN A O 1
ATOM 633 N N . LEU A 1 86 ? 17.005 4.591 -30.978 1.00 77.69 86 LEU A N 1
ATOM 634 C CA . LEU A 1 86 ? 18.463 4.599 -31.172 1.00 77.69 86 LEU A CA 1
ATOM 635 C C . LEU A 1 86 ? 18.980 3.316 -31.836 1.00 77.69 86 LEU A C 1
ATOM 637 O O . LEU A 1 86 ? 19.960 3.350 -32.575 1.00 77.69 86 LEU A O 1
ATOM 641 N N . GLY A 1 87 ? 18.315 2.186 -31.598 1.00 71.94 87 GLY A N 1
ATOM 642 C CA . GLY A 1 87 ? 18.669 0.894 -32.177 1.00 71.94 87 GLY A CA 1
ATOM 643 C C . GLY A 1 87 ? 18.167 0.666 -33.605 1.00 71.94 87 GLY A C 1
ATOM 644 O O . GLY A 1 87 ? 18.263 -0.469 -34.069 1.00 71.94 87 GLY A O 1
ATOM 645 N N . TYR A 1 88 ? 17.584 1.671 -34.281 1.00 68.44 88 TYR A N 1
ATOM 646 C CA . TYR A 1 88 ? 16.914 1.524 -35.589 1.00 68.44 88 TYR A CA 1
ATOM 647 C C . TYR A 1 88 ? 15.938 0.325 -35.634 1.00 68.44 88 TYR A C 1
ATOM 649 O O . TYR A 1 88 ? 15.842 -0.382 -36.635 1.00 68.44 88 TYR A O 1
ATOM 657 N N . GLY A 1 89 ? 15.262 0.022 -34.520 1.00 65.56 89 GLY A N 1
ATOM 658 C CA . GLY A 1 89 ? 14.380 -1.147 -34.409 1.00 65.56 89 GLY A CA 1
ATOM 659 C C . GLY A 1 89 ? 15.075 -2.518 -34.316 1.00 65.56 89 GLY A C 1
ATOM 660 O O . GLY A 1 89 ? 14.385 -3.525 -34.184 1.00 65.56 89 GLY A O 1
ATOM 661 N N . THR A 1 90 ? 16.414 -2.588 -34.330 1.00 60.25 90 THR A N 1
ATOM 662 C CA . THR A 1 90 ? 17.184 -3.842 -34.155 1.00 60.25 90 THR A CA 1
ATOM 663 C C . THR A 1 90 ? 17.257 -4.274 -32.686 1.00 60.25 90 THR A C 1
ATOM 665 O O . THR A 1 90 ? 17.310 -5.465 -32.385 1.00 60.25 90 THR A O 1
ATOM 668 N N . VAL A 1 91 ? 17.222 -3.320 -31.748 1.00 61.69 91 VAL A N 1
ATOM 669 C CA . VAL A 1 91 ? 17.257 -3.596 -30.303 1.00 61.69 91 VAL A CA 1
ATOM 670 C C . VAL A 1 91 ? 15.835 -3.616 -29.752 1.00 61.69 91 VAL A C 1
ATOM 672 O O . VAL A 1 91 ? 15.187 -2.578 -29.610 1.00 61.69 91 VAL A O 1
ATOM 675 N N . ARG A 1 92 ? 15.345 -4.808 -29.407 1.00 59.56 92 ARG A N 1
ATOM 676 C CA . ARG A 1 92 ? 14.069 -4.975 -28.707 1.00 59.56 92 ARG A CA 1
ATOM 677 C C . ARG A 1 92 ? 14.307 -4.750 -27.215 1.00 59.56 92 ARG A C 1
ATOM 679 O O . ARG A 1 92 ? 14.749 -5.643 -26.503 1.00 59.56 92 ARG A O 1
ATOM 686 N N . SER A 1 93 ? 14.088 -3.518 -26.763 1.00 56.59 93 SER A N 1
ATOM 687 C CA . SER A 1 93 ? 14.064 -3.205 -25.334 1.00 56.59 93 SER A CA 1
ATOM 688 C C . SER A 1 93 ? 12.723 -3.662 -24.772 1.00 56.59 93 SER A C 1
ATOM 690 O O . SER A 1 93 ? 11.710 -2.992 -24.970 1.00 56.59 93 SER A O 1
ATOM 692 N N . ASP A 1 94 ? 12.721 -4.815 -24.107 1.00 58.91 94 ASP A N 1
ATOM 693 C CA . ASP A 1 94 ? 11.641 -5.158 -23.192 1.00 58.91 94 ASP A CA 1
ATOM 694 C C . ASP A 1 94 ? 11.860 -4.373 -21.903 1.00 58.91 94 ASP A C 1
ATOM 696 O O . ASP A 1 94 ? 12.908 -4.449 -21.254 1.00 58.91 94 ASP A O 1
ATOM 700 N N . VAL A 1 95 ? 10.857 -3.581 -21.543 1.00 63.50 95 VAL A N 1
ATOM 701 C CA . VAL A 1 95 ? 10.777 -3.018 -20.202 1.00 63.50 95 VAL A CA 1
ATOM 702 C C . VAL A 1 95 ? 10.725 -4.193 -19.233 1.00 63.50 95 VAL A C 1
ATOM 704 O O . VAL A 1 95 ? 9.981 -5.135 -19.486 1.00 63.50 95 VAL A O 1
ATOM 707 N N . GLY A 1 96 ? 11.497 -4.156 -18.142 1.00 66.38 96 GLY A N 1
ATOM 708 C CA . GLY A 1 96 ? 11.535 -5.218 -17.133 1.00 66.38 96 GLY A CA 1
ATOM 709 C C . GLY A 1 96 ? 10.148 -5.515 -16.555 1.00 66.38 96 GLY A C 1
ATOM 710 O O . GLY A 1 96 ? 9.773 -4.983 -15.511 1.00 66.38 96 GLY A O 1
ATOM 711 N N . ALA A 1 97 ? 9.388 -6.374 -17.236 1.00 67.19 97 ALA A N 1
ATOM 712 C CA . ALA A 1 97 ? 7.995 -6.682 -16.942 1.00 67.19 97 ALA A CA 1
ATOM 713 C C . ALA A 1 97 ? 7.846 -7.260 -15.534 1.00 67.19 97 ALA A C 1
ATOM 715 O O . ALA A 1 97 ? 6.870 -6.985 -14.845 1.00 67.19 97 ALA A O 1
ATOM 716 N N . THR A 1 98 ? 8.863 -7.984 -15.069 1.00 62.72 98 THR A N 1
ATOM 717 C CA . THR A 1 98 ? 8.944 -8.532 -13.716 1.00 62.72 98 THR A CA 1
ATOM 718 C C . THR A 1 98 ? 9.012 -7.438 -12.648 1.00 62.72 98 THR A C 1
ATOM 720 O O . THR A 1 98 ? 8.346 -7.545 -11.622 1.00 62.72 98 THR A O 1
ATOM 723 N N . ALA A 1 99 ? 9.764 -6.358 -12.891 1.00 66.06 99 ALA A N 1
ATOM 724 C CA . ALA A 1 99 ? 9.849 -5.225 -11.967 1.00 66.06 99 ALA A CA 1
ATOM 725 C C . ALA A 1 99 ? 8.540 -4.418 -11.950 1.00 66.06 99 ALA A C 1
ATOM 727 O O . ALA A 1 99 ? 8.063 -4.035 -10.883 1.00 66.06 99 ALA A O 1
ATOM 728 N N . LEU A 1 100 ? 7.915 -4.238 -13.120 1.00 68.75 100 LEU A N 1
ATOM 729 C CA . LEU A 1 100 ? 6.589 -3.624 -13.235 1.00 68.75 100 LEU A CA 1
ATOM 730 C C . LEU A 1 100 ? 5.509 -4.447 -12.514 1.00 68.75 100 LEU A C 1
ATOM 732 O O . LEU A 1 100 ? 4.684 -3.886 -11.794 1.00 68.75 100 LEU A O 1
ATOM 736 N N . ALA A 1 101 ? 5.519 -5.771 -12.682 1.00 73.56 101 ALA A N 1
ATOM 737 C CA . ALA A 1 101 ? 4.548 -6.671 -12.069 1.00 73.56 101 ALA A CA 1
ATOM 738 C C . ALA A 1 101 ? 4.642 -6.657 -10.535 1.00 73.56 101 ALA A C 1
ATOM 740 O O . ALA A 1 101 ? 3.618 -6.534 -9.866 1.00 73.56 101 ALA A O 1
ATOM 741 N N . LEU A 1 102 ? 5.855 -6.710 -9.972 1.00 72.62 102 LEU A N 1
ATOM 742 C CA . LEU A 1 102 ? 6.060 -6.642 -8.519 1.00 72.62 102 LEU A CA 1
ATOM 743 C C . LEU A 1 102 ? 5.567 -5.314 -7.919 1.00 72.62 102 LEU A C 1
ATOM 745 O O . LEU A 1 102 ? 4.963 -5.320 -6.846 1.00 72.62 102 LEU A O 1
ATOM 749 N N . GLY A 1 103 ? 5.755 -4.193 -8.625 1.00 74.06 103 GLY A N 1
ATOM 750 C CA . GLY A 1 103 ? 5.238 -2.887 -8.202 1.00 74.06 103 GLY A CA 1
ATOM 751 C C . GLY A 1 103 ? 3.707 -2.839 -8.139 1.00 74.06 103 GLY A C 1
ATOM 752 O O . GLY A 1 103 ? 3.136 -2.414 -7.133 1.00 74.06 103 GLY A O 1
ATOM 753 N N . TRP A 1 104 ? 3.028 -3.347 -9.174 1.00 78.62 104 TRP A N 1
ATOM 754 C CA . TRP A 1 104 ? 1.560 -3.411 -9.215 1.00 78.62 104 TRP A CA 1
ATOM 755 C C . TRP A 1 104 ? 0.966 -4.361 -8.178 1.00 78.62 104 TRP A C 1
ATOM 757 O O . TRP A 1 104 ? -0.063 -4.041 -7.585 1.00 78.62 104 TRP A O 1
ATOM 767 N N . VAL A 1 105 ? 1.620 -5.497 -7.922 1.00 80.06 105 VAL A N 1
ATOM 768 C CA . VAL A 1 105 ? 1.219 -6.414 -6.846 1.00 80.06 105 VAL A CA 1
ATOM 769 C C . VAL A 1 105 ? 1.313 -5.714 -5.487 1.00 80.06 105 VAL A C 1
ATOM 771 O O . VAL A 1 105 ? 0.376 -5.799 -4.696 1.00 80.06 105 VAL A O 1
ATOM 774 N N . GLY A 1 106 ? 2.385 -4.957 -5.234 1.00 74.25 106 GLY A N 1
ATOM 775 C CA . GLY A 1 106 ? 2.531 -4.164 -4.009 1.00 74.25 106 GLY A CA 1
ATOM 776 C C . GLY A 1 106 ? 1.431 -3.108 -3.834 1.00 74.25 106 GLY A C 1
ATOM 777 O O . GLY A 1 106 ? 0.838 -3.007 -2.758 1.00 74.25 106 GLY A O 1
ATOM 778 N N . PHE A 1 107 ? 1.100 -2.368 -4.899 1.00 79.56 107 PHE A N 1
ATOM 779 C CA . PHE A 1 107 ? -0.028 -1.428 -4.888 1.00 79.56 107 PHE A CA 1
ATOM 780 C C . PHE A 1 107 ? -1.361 -2.138 -4.611 1.00 79.56 107 PHE A C 1
ATOM 782 O O . PHE A 1 107 ? -2.113 -1.702 -3.741 1.00 79.56 107 PHE A O 1
ATOM 789 N N . ALA A 1 108 ? -1.641 -3.247 -5.302 1.00 79.38 108 ALA A N 1
ATOM 790 C CA . ALA A 1 108 ? -2.882 -3.999 -5.140 1.00 79.38 108 ALA A CA 1
ATOM 791 C C . ALA A 1 108 ? -3.058 -4.520 -3.705 1.00 79.38 108 ALA A C 1
ATOM 793 O O . ALA A 1 108 ? -4.148 -4.412 -3.146 1.00 79.38 108 ALA A O 1
ATOM 794 N N . LEU A 1 109 ? -1.986 -5.020 -3.082 1.00 78.50 109 LEU A N 1
ATOM 795 C CA . LEU A 1 109 ? -2.001 -5.477 -1.690 1.00 78.50 109 LEU A CA 1
ATOM 796 C C . LEU A 1 109 ? -2.285 -4.333 -0.705 1.00 78.50 109 LEU A C 1
ATOM 798 O O . LEU A 1 109 ? -3.091 -4.501 0.212 1.00 78.50 109 LEU A O 1
ATOM 802 N N . MET A 1 110 ? -1.684 -3.153 -0.899 1.00 78.38 110 MET A N 1
ATOM 803 C CA . MET A 1 110 ? -1.963 -1.991 -0.042 1.00 78.38 110 MET A CA 1
ATOM 804 C C . MET A 1 110 ? -3.369 -1.428 -0.260 1.00 78.38 110 MET A C 1
ATOM 806 O O . MET A 1 110 ? -4.046 -1.090 0.711 1.00 78.38 110 MET A O 1
ATOM 810 N N . ALA A 1 111 ? -3.845 -1.378 -1.504 1.00 79.88 111 ALA A N 1
ATOM 811 C CA . ALA A 1 111 ? -5.214 -0.981 -1.815 1.00 79.88 111 ALA A CA 1
ATOM 812 C C . ALA A 1 111 ? -6.233 -1.945 -1.184 1.00 79.88 111 ALA A C 1
ATOM 814 O O . ALA A 1 111 ? -7.192 -1.500 -0.556 1.00 79.88 111 ALA A O 1
ATOM 815 N N . LEU A 1 112 ? -5.988 -3.255 -1.277 1.00 83.25 112 LEU A N 1
ATOM 816 C CA . LEU A 1 112 ? -6.806 -4.279 -0.630 1.00 83.25 112 LEU A CA 1
ATOM 817 C C . LEU A 1 112 ? -6.826 -4.100 0.893 1.00 83.25 112 LEU A C 1
ATOM 819 O O . LEU A 1 112 ? -7.891 -4.155 1.501 1.00 83.25 112 LEU A O 1
ATOM 823 N N . THR A 1 113 ? -5.668 -3.835 1.499 1.00 81.50 113 THR A N 1
ATOM 824 C CA . THR A 1 113 ? -5.551 -3.592 2.945 1.00 81.50 113 THR A CA 1
ATOM 825 C C . THR A 1 113 ? -6.346 -2.354 3.369 1.00 81.50 113 THR A C 1
ATOM 827 O O . THR A 1 113 ? -7.086 -2.408 4.350 1.00 81.50 113 THR A O 1
ATOM 830 N N . ALA A 1 114 ? -6.263 -1.258 2.609 1.00 82.88 114 ALA A N 1
ATOM 831 C CA . ALA A 1 114 ? -7.048 -0.052 2.869 1.00 82.88 114 ALA A CA 1
ATOM 832 C C . ALA A 1 114 ? -8.561 -0.326 2.785 1.00 82.88 114 ALA A C 1
ATOM 834 O O . ALA A 1 114 ? -9.308 0.058 3.684 1.00 82.88 114 ALA A O 1
ATOM 835 N N . ILE A 1 115 ? -9.014 -1.052 1.755 1.00 83.19 115 ILE A N 1
ATOM 836 C CA . ILE A 1 115 ? -10.425 -1.442 1.602 1.00 83.19 115 ILE A CA 1
ATOM 837 C C . ILE A 1 115 ? -10.877 -2.326 2.771 1.00 83.19 115 ILE A C 1
ATOM 839 O O . ILE A 1 115 ? -11.941 -2.087 3.340 1.00 83.19 115 ILE A O 1
ATOM 843 N N . ALA A 1 116 ? -10.068 -3.310 3.171 1.00 80.25 116 ALA A N 1
ATOM 844 C CA . ALA A 1 116 ? -10.384 -4.196 4.288 1.00 80.25 116 ALA A CA 1
ATOM 845 C C . ALA A 1 116 ? -10.555 -3.423 5.608 1.00 80.25 116 ALA A C 1
ATOM 847 O O . ALA A 1 116 ? -11.507 -3.676 6.348 1.00 80.25 116 ALA A O 1
ATOM 848 N N . LEU A 1 117 ? -9.688 -2.440 5.877 1.00 79.06 117 LEU A N 1
ATOM 849 C CA . LEU A 1 117 ? -9.804 -1.568 7.051 1.00 79.06 117 LEU A CA 1
ATOM 850 C C . LEU A 1 117 ? -11.058 -0.681 6.998 1.00 79.06 117 LEU A C 1
ATOM 852 O O . LEU A 1 117 ? -11.717 -0.498 8.022 1.00 79.06 117 LEU A O 1
ATOM 856 N N . ILE A 1 118 ? -11.427 -0.169 5.819 1.00 82.06 118 ILE A N 1
ATOM 857 C CA . ILE A 1 118 ? -12.661 0.611 5.634 1.00 82.06 118 ILE A CA 1
ATOM 858 C C . ILE A 1 118 ? -13.896 -0.253 5.918 1.00 82.06 118 ILE A C 1
ATOM 860 O O . ILE A 1 118 ? -14.759 0.153 6.696 1.00 82.06 118 ILE A O 1
ATOM 864 N N . VAL A 1 119 ? -13.968 -1.454 5.339 1.00 81.31 119 VAL A N 1
ATOM 865 C CA . VAL A 1 119 ? -15.091 -2.386 5.549 1.00 81.31 119 VAL A CA 1
ATOM 866 C C . VAL A 1 119 ? -15.206 -2.775 7.024 1.00 81.31 119 VAL A C 1
ATOM 868 O O . VAL A 1 119 ? -16.300 -2.741 7.587 1.00 81.31 119 VAL A O 1
ATOM 871 N N . MET A 1 120 ? -14.081 -3.077 7.676 1.00 80.31 120 MET A N 1
ATOM 872 C CA . MET A 1 120 ? -14.042 -3.400 9.105 1.00 80.31 120 MET A CA 1
ATOM 873 C C . MET A 1 120 ? -14.572 -2.246 9.963 1.00 80.31 120 MET A C 1
ATOM 875 O O . MET A 1 120 ? -15.399 -2.463 10.848 1.00 80.31 120 MET A O 1
ATOM 879 N N . TYR A 1 121 ? -14.156 -1.012 9.673 1.00 81.44 121 TYR A N 1
ATOM 880 C CA . TYR A 1 121 ? -14.640 0.171 10.381 1.00 81.44 121 TYR A CA 1
ATOM 881 C C . TYR A 1 121 ? -16.150 0.388 10.199 1.00 81.44 121 TYR A C 1
ATOM 883 O O . TYR A 1 121 ? -16.855 0.661 11.173 1.00 81.44 121 TYR A O 1
ATOM 891 N N . MET A 1 122 ? -16.672 0.225 8.977 1.00 77.94 122 MET A N 1
ATOM 892 C CA . MET A 1 122 ? -18.114 0.336 8.718 1.00 77.94 122 MET A CA 1
ATOM 893 C C . MET A 1 122 ? -18.917 -0.752 9.443 1.00 77.94 122 MET A C 1
ATOM 895 O O . MET A 1 122 ? -19.994 -0.465 9.969 1.00 77.94 122 MET A O 1
ATOM 899 N N . SER A 1 123 ? -18.383 -1.974 9.523 1.00 79.88 123 SER A N 1
ATOM 900 C CA . SER A 1 123 ? -19.016 -3.083 10.244 1.00 79.88 123 SER A CA 1
ATOM 901 C C . SER A 1 123 ? -19.135 -2.799 11.741 1.00 79.88 123 SER A C 1
ATOM 903 O O . SER A 1 123 ? -20.205 -3.000 12.309 1.00 79.88 123 SER A O 1
ATOM 905 N N . ILE A 1 124 ? -18.067 -2.297 12.376 1.00 76.75 124 ILE A N 1
ATOM 906 C CA . ILE A 1 124 ? -18.081 -1.958 13.809 1.00 76.75 124 ILE A CA 1
ATOM 907 C C . ILE A 1 124 ? -19.109 -0.857 14.078 1.00 76.75 124 ILE A C 1
ATOM 909 O O . ILE A 1 124 ? -19.913 -0.978 14.995 1.00 76.75 124 ILE A O 1
ATOM 913 N N . ARG A 1 125 ? -19.135 0.186 13.240 1.00 76.50 125 ARG A N 1
ATOM 914 C CA . ARG A 1 125 ? -20.076 1.301 13.405 1.00 76.50 125 ARG A CA 1
ATOM 915 C C . ARG A 1 125 ? -21.538 0.872 13.250 1.00 76.50 125 ARG A C 1
ATOM 917 O O . ARG A 1 125 ? -22.392 1.390 13.955 1.00 76.50 125 ARG A O 1
ATOM 924 N N . SER A 1 126 ? -21.817 -0.059 12.338 1.00 74.75 126 SER A N 1
ATOM 925 C CA . SER A 1 126 ? -23.175 -0.579 12.131 1.00 74.75 126 SER A CA 1
ATOM 926 C C . SER A 1 126 ? -23.643 -1.419 13.322 1.00 74.75 126 SER A C 1
ATOM 928 O O . SER A 1 126 ? -24.812 -1.375 13.676 1.00 74.75 126 SER A O 1
ATOM 930 N N . MET A 1 127 ? -22.735 -2.158 13.965 1.00 73.75 127 MET A N 1
ATOM 931 C CA . MET A 1 127 ? -23.060 -2.981 15.133 1.00 73.75 127 MET A CA 1
ATOM 932 C C . MET A 1 127 ? -23.273 -2.142 16.402 1.00 73.75 127 MET A C 1
ATOM 934 O O . MET A 1 127 ? -24.184 -2.428 17.171 1.00 73.75 127 MET A O 1
ATOM 938 N N . ASP A 1 128 ? -22.487 -1.074 16.567 1.00 74.00 128 ASP A N 1
ATOM 939 C CA . ASP A 1 128 ? -22.658 -0.055 17.617 1.00 74.00 128 ASP A CA 1
ATOM 940 C C . ASP A 1 128 ? -24.062 0.574 17.529 1.00 74.00 128 ASP A C 1
ATOM 942 O O . ASP A 1 128 ? -24.795 0.620 18.508 1.00 74.00 128 ASP A O 1
ATOM 946 N N . GLN A 1 129 ? -24.492 0.946 16.315 1.00 72.00 129 GLN A N 1
ATOM 947 C CA . GLN A 1 129 ? -25.817 1.530 16.069 1.00 72.00 129 GLN A CA 1
ATOM 948 C C . GLN A 1 129 ? -26.988 0.589 16.373 1.00 72.00 129 GLN A C 1
ATOM 950 O O . GLN A 1 129 ? -28.040 1.071 16.763 1.00 72.00 129 GLN A O 1
ATOM 955 N N . LEU A 1 130 ? -26.822 -0.721 16.176 1.00 71.50 130 LEU A N 1
ATOM 956 C CA . LEU A 1 130 ? -27.869 -1.714 16.446 1.00 71.50 130 LEU A CA 1
ATOM 957 C C . LEU A 1 130 ? -27.941 -2.133 17.922 1.00 71.50 130 LEU A C 1
ATOM 959 O O . LEU A 1 130 ? -28.916 -2.761 18.314 1.00 71.50 130 LEU A O 1
ATOM 963 N N . THR A 1 131 ? -26.896 -1.859 18.708 1.00 73.19 131 THR A N 1
ATOM 964 C CA . THR A 1 131 ? -26.826 -2.223 20.136 1.00 73.19 131 THR A CA 1
ATOM 965 C C . THR A 1 131 ? -27.227 -1.054 21.044 1.00 73.19 131 THR A C 1
ATOM 967 O O . THR A 1 131 ? -27.622 -1.282 22.183 1.00 73.19 131 THR A O 1
ATOM 970 N N . ASP A 1 132 ? -27.138 0.182 20.542 1.00 59.25 132 ASP A N 1
ATOM 971 C CA . ASP A 1 132 ? -27.587 1.409 21.219 1.00 59.25 132 ASP A CA 1
ATOM 972 C C . ASP A 1 132 ? -29.103 1.707 21.035 1.00 59.25 132 ASP A C 1
ATOM 974 O O . ASP A 1 132 ? -29.577 2.747 21.502 1.00 59.25 132 ASP A O 1
ATOM 978 N N . GLU A 1 133 ? -29.868 0.817 20.381 1.00 46.81 133 GLU A N 1
ATOM 979 C CA . GLU A 1 133 ? -31.351 0.787 20.377 1.00 46.81 133 GLU A CA 1
ATOM 980 C C . GLU A 1 133 ? -31.894 -0.224 21.400 1.00 46.81 133 GLU A C 1
ATOM 982 O O . GLU A 1 133 ? -32.897 0.110 22.077 1.00 46.81 133 GLU A O 1
#

pLDDT: mean 70.31, std 10.88, range [45.38, 84.56]

Radius of gyration: 22.36 Å; chains: 1; bounding box: 50×33×73 Å

InterPro domains:
  IPR033481 Cell fusion protein Dni1/Fig1 [PF12351] (10-123)
  IPR033481 Cell fusion protein Dni1/Fig1 [PTHR28092] (8-133)

Foldseek 3Di:
DVVVLVVLVVVLVVLVVVLVVLVVVPDDQDFDQDPVRDGDRDRDDPDPVSLVVSLVSLVVSLVSLVVSLVVVVVVLVVVQVVVCVVCVNPDRDDRPVVVSVVSVVSSVVSVVVSVVSVVSVVVVVVVVVVVVD

Sequence (133 aa):
MADNVINFSIAVIALAFITILLLATFPGWHEEQNDSGSDVEIKPFPSRPVIVIAMAASTLASMLALVSMMWQHTASVAAATTAQNLGYGTVRSDVGATALALGWVGFALMALTAIALIVMYMSIRSMDQLTDE

Secondary structure (DSSP, 8-state):
-HHHHHHHHHHHHHHHHHHHHHHHT----EEEE-TTS-EEEE-PPPPHHHHHHHHHHHHHHHHHHHHHHHHHHHHHHHHHHHHHHHTTT-S-----HHHHHHHHHHHHHHHHHHHHHHHHHHHHHHHHHHH--

Organism: NCBI:txid1903189